Protein AF-M0NDK1-F1 (afdb_monomer_lite)

pLDDT: mean 93.46, std 6.1, range [60.81, 97.38]

Secondary structure (DSSP, 8-state):
--HHHHHHHTT-HHHHHHHHH-TTS-HHHHHHHHHHHHHTT-HHHHHHHHH-TTS-HHHHHHHHHHHT-

Structure (mmCIF, N/CA/C/O backbone):
data_AF-M0NDK1-F1
#
_entry.id   AF-M0NDK1-F1
#
loop_
_atom_site.group_PDB
_atom_site.id
_atom_site.type_symbol
_atom_site.label_atom_id
_atom_site.label_alt_id
_atom_site.label_comp_id
_atom_site.label_asym_id
_atom_site.label_entity_id
_atom_site.label_seq_id
_atom_site.pdbx_PDB_ins_code
_atom_site.Cartn_x
_atom_site.Cartn_y
_atom_site.Cartn_z
_atom_site.occupancy
_atom_site.B_iso_or_equiv
_atom_site.auth_seq_id
_atom_site.auth_comp_id
_atom_site.auth_asym_id
_atom_site.auth_atom_id
_atom_site.pdbx_PDB_model_num
ATOM 1 N N . MET A 1 1 ? 17.487 -2.399 -10.907 1.00 60.81 1 MET A N 1
ATOM 2 C CA . MET A 1 1 ? 16.117 -1.889 -11.033 1.00 60.81 1 MET A CA 1
ATOM 3 C C . MET A 1 1 ? 15.216 -3.100 -11.087 1.00 60.81 1 MET A C 1
ATOM 5 O O . MET A 1 1 ? 15.498 -3.987 -11.888 1.00 60.81 1 MET A O 1
ATOM 9 N N . ASP A 1 2 ? 14.294 -3.226 -10.138 1.00 87.81 2 ASP A N 1
ATOM 10 C CA . ASP A 1 2 ? 13.331 -4.327 -10.129 1.00 87.81 2 ASP A CA 1
ATOM 11 C C . ASP A 1 2 ? 11.967 -3.868 -10.665 1.00 87.81 2 ASP A C 1
ATOM 13 O O . ASP A 1 2 ? 11.738 -2.675 -10.855 1.00 87.81 2 ASP A O 1
ATOM 17 N N . ALA A 1 3 ? 11.074 -4.822 -10.937 1.00 92.94 3 ALA A N 1
ATOM 18 C CA . ALA A 1 3 ? 9.770 -4.533 -11.531 1.00 92.94 3 ALA A CA 1
ATOM 19 C C . ALA A 1 3 ? 8.874 -3.652 -10.640 1.00 92.94 3 ALA A C 1
ATOM 21 O O . ALA A 1 3 ? 7.963 -3.010 -11.144 1.00 92.94 3 ALA A O 1
ATOM 22 N N . ILE A 1 4 ? 9.096 -3.619 -9.321 1.00 94.12 4 ILE A N 1
ATOM 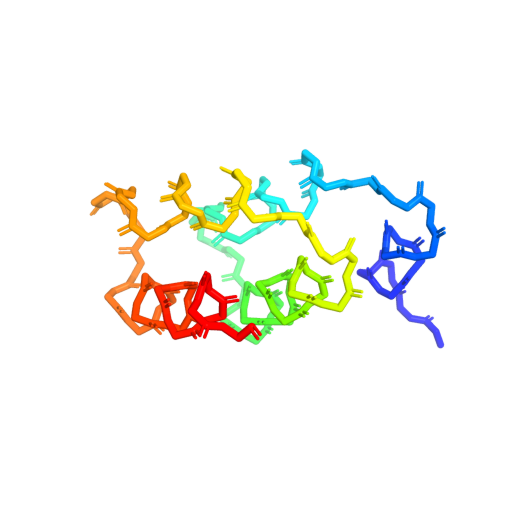23 C CA . ILE A 1 4 ? 8.320 -2.759 -8.417 1.00 94.12 4 ILE A CA 1
ATOM 24 C C . ILE A 1 4 ? 8.809 -1.316 -8.540 1.00 94.12 4 ILE A C 1
ATOM 26 O O . ILE A 1 4 ? 7.987 -0.405 -8.591 1.00 94.12 4 ILE A O 1
ATOM 30 N N . ASP A 1 5 ? 10.125 -1.117 -8.620 1.00 92.31 5 ASP A N 1
ATOM 31 C CA . ASP A 1 5 ? 10.711 0.206 -8.828 1.00 92.31 5 ASP A CA 1
ATOM 32 C C . ASP A 1 5 ? 10.246 0.800 -10.183 1.00 92.31 5 ASP A C 1
ATOM 34 O O . ASP A 1 5 ? 9.856 1.963 -10.237 1.00 92.31 5 ASP A O 1
ATOM 38 N N . GLU A 1 6 ? 10.185 -0.008 -11.252 1.00 95.44 6 GLU A N 1
ATOM 39 C CA . GLU A 1 6 ? 9.686 0.409 -12.580 1.00 95.44 6 GLU A CA 1
ATOM 40 C C . GLU A 1 6 ? 8.205 0.826 -12.551 1.00 95.44 6 GLU A C 1
ATOM 42 O O . GLU A 1 6 ? 7.849 1.896 -13.040 1.00 95.44 6 GLU A O 1
ATOM 47 N N . LEU A 1 7 ? 7.346 0.054 -11.875 1.00 95.50 7 LEU A N 1
ATOM 48 C CA . LEU A 1 7 ? 5.944 0.439 -11.659 1.00 95.50 7 LEU A CA 1
ATOM 49 C C . LEU A 1 7 ? 5.812 1.758 -10.880 1.00 95.50 7 LEU A C 1
ATOM 51 O O . LEU A 1 7 ? 4.848 2.498 -11.078 1.00 95.50 7 LEU A O 1
ATOM 55 N N . GLY A 1 8 ? 6.763 2.047 -9.989 1.00 94.88 8 GLY A N 1
ATOM 56 C CA . GLY A 1 8 ? 6.834 3.319 -9.278 1.00 94.88 8 GLY A CA 1
ATOM 57 C C . GLY A 1 8 ? 7.108 4.496 -10.209 1.00 94.88 8 GLY A C 1
ATOM 58 O O . GLY A 1 8 ? 6.409 5.507 -10.147 1.00 94.88 8 GLY A O 1
ATOM 59 N N . GLU A 1 9 ? 8.082 4.350 -11.105 1.00 94.50 9 GLU A N 1
ATOM 60 C CA . GLU A 1 9 ? 8.417 5.378 -12.098 1.00 94.50 9 GLU A CA 1
ATOM 61 C C . GLU A 1 9 ? 7.283 5.617 -13.102 1.00 94.50 9 GLU A C 1
ATOM 63 O O . GLU A 1 9 ? 7.035 6.755 -13.502 1.00 94.50 9 GLU A O 1
ATOM 68 N N . GLU A 1 10 ? 6.542 4.568 -13.461 1.00 95.31 10 GLU A N 1
ATOM 69 C CA . GLU A 1 10 ? 5.374 4.661 -14.342 1.00 95.31 10 GLU A CA 1
ATOM 70 C C . GLU A 1 10 ? 4.121 5.230 -13.653 1.00 95.31 10 GLU A C 1
ATOM 72 O O . GLU A 1 10 ? 3.108 5.480 -14.311 1.00 95.31 10 GLU A O 1
ATOM 77 N N . GLY A 1 11 ? 4.146 5.420 -12.328 1.00 92.44 11 GLY A N 1
ATOM 78 C CA . GLY A 1 11 ? 2.967 5.827 -11.560 1.00 92.44 11 GLY A CA 1
ATOM 79 C C . GLY A 1 11 ? 1.860 4.765 -11.555 1.00 92.44 11 GLY A C 1
ATOM 80 O O . GLY A 1 11 ? 0.679 5.083 -11.403 1.00 92.44 11 GLY A O 1
ATOM 81 N N . ALA A 1 12 ? 2.221 3.490 -11.717 1.00 96.19 12 ALA A N 1
ATOM 82 C CA . ALA A 1 12 ? 1.310 2.356 -11.822 1.00 96.19 12 ALA A CA 1
ATOM 83 C C . ALA A 1 12 ? 0.760 1.922 -10.443 1.00 96.19 12 ALA A C 1
ATOM 85 O O . ALA A 1 12 ? 0.899 0.776 -10.003 1.00 96.19 12 ALA A O 1
ATOM 86 N N . ALA A 1 13 ? 0.105 2.85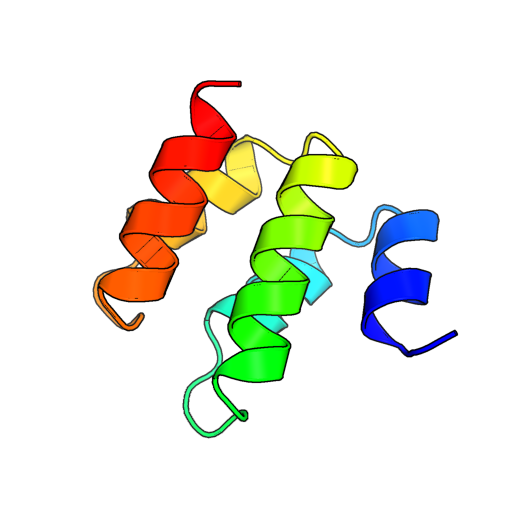2 -9.742 1.00 96.12 13 ALA A N 1
ATOM 87 C CA . ALA A 1 13 ? -0.360 2.685 -8.365 1.00 96.12 13 ALA A CA 1
ATOM 88 C C . ALA A 1 13 ? -1.341 1.513 -8.186 1.00 96.12 13 ALA A C 1
ATOM 90 O O . ALA A 1 13 ? -1.283 0.786 -7.196 1.00 96.12 13 ALA A O 1
ATOM 91 N N . THR A 1 14 ? -2.197 1.243 -9.178 1.00 96.06 14 THR A N 1
ATOM 92 C CA . THR A 1 14 ? -3.125 0.101 -9.109 1.00 96.06 14 THR A CA 1
ATOM 93 C C . THR A 1 14 ? -2.378 -1.234 -9.070 1.00 96.06 14 THR A C 1
ATOM 95 O O . THR A 1 14 ? -2.735 -2.122 -8.295 1.00 96.06 14 THR A O 1
ATOM 98 N N . GLN A 1 15 ? -1.325 -1.382 -9.870 1.00 96.62 15 GLN A N 1
ATOM 99 C CA . GLN A 1 15 ? -0.496 -2.581 -9.925 1.00 96.62 15 GLN A CA 1
ATOM 100 C C . GLN A 1 15 ? 0.287 -2.750 -8.623 1.00 96.62 15 GLN A C 1
ATOM 102 O O . GLN A 1 15 ? 0.308 -3.844 -8.057 1.00 96.62 15 GLN A O 1
ATOM 107 N N . LEU A 1 16 ? 0.856 -1.662 -8.100 1.00 96.75 16 LEU A N 1
ATOM 108 C CA . LEU A 1 16 ? 1.528 -1.664 -6.801 1.00 96.75 16 LEU A CA 1
ATOM 109 C C . LEU A 1 16 ? 0.570 -2.075 -5.672 1.00 96.75 16 LEU A C 1
ATOM 111 O O . LEU A 1 16 ? 0.919 -2.932 -4.857 1.00 96.75 16 LEU A O 1
ATOM 115 N N . ARG A 1 17 ? -0.671 -1.569 -5.666 1.00 96.69 17 ARG A N 1
ATOM 116 C CA . ARG A 1 17 ? -1.708 -1.989 -4.710 1.00 96.69 17 ARG A CA 1
ATOM 117 C C . ARG A 1 17 ? -2.006 -3.482 -4.824 1.00 96.69 17 ARG A C 1
ATOM 119 O O . ARG A 1 17 ? -2.051 -4.169 -3.808 1.00 96.69 17 ARG A O 1
ATOM 126 N N . ILE A 1 18 ? -2.171 -4.005 -6.042 1.00 96.19 18 ILE A N 1
ATOM 127 C CA . ILE A 1 18 ? -2.401 -5.442 -6.263 1.00 96.19 18 ILE A CA 1
ATOM 128 C C . ILE A 1 18 ? -1.257 -6.263 -5.656 1.00 96.19 18 ILE A C 1
ATOM 130 O O . ILE A 1 18 ? -1.516 -7.222 -4.930 1.0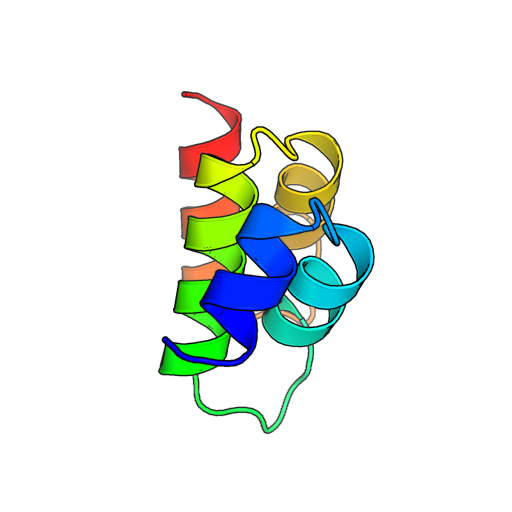0 96.19 18 ILE A O 1
ATOM 134 N N . ILE A 1 19 ? -0.002 -5.870 -5.880 1.00 95.50 19 ILE A N 1
ATOM 135 C CA . ILE A 1 19 ? 1.164 -6.546 -5.291 1.00 95.50 19 ILE A CA 1
ATOM 136 C C . ILE A 1 19 ? 1.118 -6.475 -3.758 1.00 95.50 19 ILE A C 1
ATOM 138 O O . ILE A 1 19 ? 1.342 -7.489 -3.097 1.00 95.50 19 ILE A O 1
ATOM 142 N N . ALA A 1 20 ? 0.787 -5.317 -3.182 1.00 94.56 20 ALA A N 1
ATOM 143 C CA . ALA A 1 20 ? 0.697 -5.125 -1.735 1.00 94.56 20 ALA A CA 1
ATOM 144 C C . ALA A 1 20 ? -0.352 -6.035 -1.071 1.00 94.56 20 ALA A C 1
ATOM 146 O O . ALA A 1 20 ? -0.101 -6.582 0.011 1.00 94.56 20 ALA A O 1
ATOM 147 N N . VAL A 1 21 ? -1.501 -6.256 -1.718 1.00 95.06 21 VAL A N 1
ATOM 148 C CA . VAL A 1 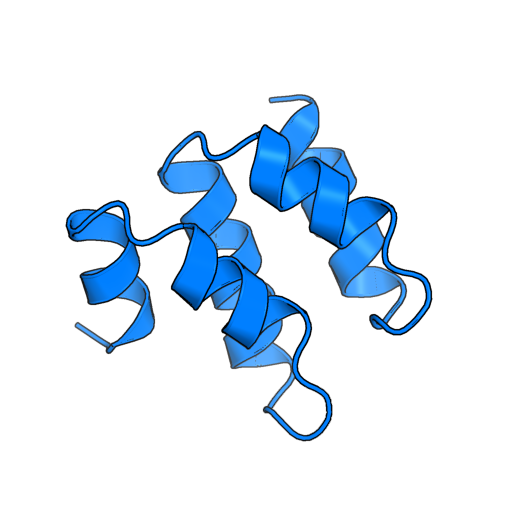21 ? -2.604 -7.042 -1.136 1.00 95.06 21 VAL A CA 1
ATOM 149 C C . VAL A 1 21 ? -2.548 -8.535 -1.465 1.00 95.06 21 VAL A C 1
ATOM 151 O O . VAL A 1 21 ? -3.065 -9.346 -0.700 1.00 95.06 21 VAL A O 1
ATOM 154 N N . THR A 1 22 ? -1.861 -8.930 -2.542 1.00 94.44 22 THR A N 1
ATOM 155 C CA . THR A 1 22 ? -1.831 -10.328 -3.003 1.00 94.44 22 THR A CA 1
ATOM 156 C C . THR A 1 22 ? -1.202 -11.265 -1.964 1.00 94.44 22 THR A C 1
ATOM 158 O O . THR A 1 22 ? 0.001 -11.233 -1.682 1.00 94.44 22 THR A O 1
ATOM 161 N N . GLY A 1 23 ? -2.033 -12.150 -1.409 1.00 84.44 23 GLY A N 1
ATOM 162 C CA . GLY A 1 23 ? -1.597 -13.254 -0.558 1.00 84.44 23 GLY A CA 1
ATOM 163 C C . GLY A 1 23 ? -0.747 -14.268 -1.331 1.00 84.44 23 GLY A C 1
ATOM 164 O O . GLY A 1 23 ? -0.971 -14.511 -2.512 1.00 84.44 23 GLY A O 1
ATOM 165 N N . GLY A 1 24 ? 0.251 -14.860 -0.672 1.00 86.06 24 GLY A N 1
ATOM 166 C CA . GLY A 1 24 ? 1.178 -15.817 -1.297 1.00 86.06 24 GLY A CA 1
ATOM 167 C C . GLY A 1 24 ? 2.422 -15.186 -1.934 1.00 86.06 24 GLY A C 1
ATOM 168 O O . GLY A 1 24 ? 3.392 -15.900 -2.185 1.00 86.06 24 GLY A O 1
ATOM 169 N N . LEU A 1 25 ? 2.458 -13.860 -2.116 1.00 87.19 25 LEU A N 1
ATOM 170 C CA . LEU A 1 25 ? 3.702 -13.148 -2.419 1.00 87.19 25 LEU A CA 1
ATOM 171 C C . LEU A 1 25 ? 4.575 -13.011 -1.169 1.00 87.19 25 LEU A C 1
ATOM 173 O O . LEU A 1 25 ? 4.076 -12.871 -0.048 1.00 87.19 25 LEU A O 1
ATOM 177 N N . ASN A 1 26 ? 5.895 -13.000 -1.372 1.00 89.31 26 ASN A N 1
ATOM 178 C CA . ASN A 1 26 ? 6.842 -12.750 -0.289 1.00 89.31 26 ASN A CA 1
ATOM 179 C C . ASN A 1 26 ? 6.537 -11.393 0.368 1.00 89.31 26 ASN A C 1
ATOM 181 O O . ASN A 1 26 ? 6.373 -10.379 -0.314 1.00 89.31 26 ASN A O 1
ATOM 185 N N . GLY A 1 27 ? 6.495 -11.369 1.702 1.00 90.06 27 GLY A N 1
ATOM 186 C CA . GLY A 1 27 ? 6.207 -10.162 2.473 1.00 90.06 27 G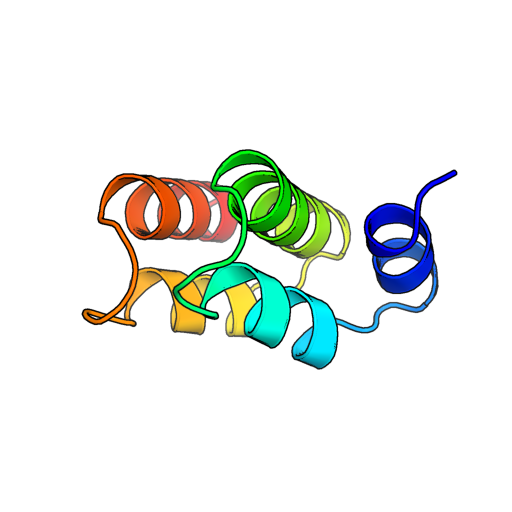LY A CA 1
ATOM 187 C C . GLY A 1 27 ? 7.165 -8.999 2.193 1.00 90.06 27 GLY A C 1
ATOM 188 O O . GLY A 1 27 ? 6.765 -7.850 2.356 1.00 90.06 27 GLY A O 1
ATOM 189 N N . SER A 1 28 ? 8.397 -9.255 1.733 1.00 92.81 28 SER A N 1
ATOM 190 C CA . SER A 1 28 ? 9.314 -8.193 1.298 1.00 92.81 28 SER A CA 1
ATOM 191 C C . SER A 1 28 ? 8.811 -7.449 0.059 1.00 92.81 28 SER A C 1
ATOM 193 O O . SER A 1 28 ? 8.844 -6.222 0.057 1.00 92.81 28 SER A O 1
ATOM 195 N N . TYR A 1 29 ? 8.286 -8.155 -0.949 1.00 93.69 29 TYR A N 1
ATOM 196 C CA . TYR A 1 29 ? 7.719 -7.532 -2.152 1.00 93.69 29 TYR A CA 1
ATOM 197 C C . TYR A 1 29 ? 6.476 -6.714 -1.820 1.00 93.69 29 TYR A C 1
ATOM 199 O O . TYR A 1 29 ? 6.323 -5.599 -2.304 1.00 93.69 29 TYR A O 1
ATOM 207 N N . ARG A 1 30 ? 5.629 -7.232 -0.925 1.00 95.00 30 ARG A N 1
ATOM 208 C CA . ARG A 1 30 ? 4.422 -6.530 -0.472 1.00 95.00 30 ARG A CA 1
ATOM 209 C C . ARG A 1 30 ? 4.764 -5.222 0.249 1.00 95.00 30 ARG A C 1
ATOM 211 O O . ARG A 1 30 ? 4.220 -4.180 -0.096 1.00 95.00 30 ARG A O 1
ATOM 218 N N . ARG A 1 31 ? 5.720 -5.256 1.189 1.00 95.12 31 ARG A N 1
ATOM 219 C CA . ARG A 1 31 ? 6.229 -4.047 1.871 1.00 95.12 31 ARG A CA 1
ATOM 220 C C . ARG A 1 31 ? 6.876 -3.063 0.909 1.00 95.12 31 ARG A C 1
ATOM 222 O O . ARG A 1 31 ? 6.720 -1.857 1.073 1.00 95.12 31 ARG A O 1
ATOM 229 N N . ARG A 1 32 ? 7.621 -3.571 -0.079 1.00 95.56 32 ARG A N 1
ATOM 230 C CA . ARG A 1 32 ? 8.247 -2.725 -1.094 1.00 95.56 32 ARG A CA 1
ATOM 231 C C . ARG A 1 32 ? 7.191 -1.988 -1.907 1.00 95.56 32 ARG A C 1
ATOM 233 O O . ARG A 1 32 ? 7.288 -0.779 -2.013 1.00 95.56 32 ARG A O 1
ATOM 240 N N . ALA A 1 33 ? 6.155 -2.685 -2.370 1.00 96.75 33 ALA A N 1
ATOM 241 C CA . ALA A 1 33 ? 5.065 -2.071 -3.119 1.00 96.75 33 ALA A CA 1
ATOM 242 C C . ALA A 1 33 ? 4.342 -0.969 -2.322 1.00 96.75 33 ALA A C 1
ATOM 244 O O . ALA A 1 33 ? 4.051 0.082 -2.881 1.00 96.75 33 ALA A O 1
ATOM 245 N N . VAL A 1 34 ? 4.120 -1.161 -1.015 1.00 97.38 34 VAL A N 1
ATOM 246 C CA . VAL A 1 34 ? 3.561 -0.115 -0.135 1.00 97.38 34 VAL A CA 1
ATOM 247 C C . VAL A 1 34 ? 4.492 1.093 -0.007 1.00 97.38 34 VAL A C 1
ATOM 249 O O . VAL A 1 34 ? 4.040 2.226 -0.132 1.00 97.38 34 VAL A O 1
ATOM 252 N N . ASN A 1 35 ? 5.800 0.881 0.159 1.00 96.50 35 ASN A N 1
ATOM 253 C CA . ASN A 1 35 ? 6.758 1.993 0.154 1.00 96.50 35 ASN A CA 1
ATOM 254 C C . ASN A 1 35 ? 6.769 2.742 -1.183 1.00 96.50 35 ASN A C 1
ATOM 256 O O . ASN A 1 35 ? 6.798 3.970 -1.190 1.00 96.50 35 ASN A O 1
ATOM 260 N N . THR A 1 36 ? 6.725 2.021 -2.303 1.00 96.88 36 THR A N 1
ATOM 261 C CA . THR A 1 36 ? 6.684 2.631 -3.635 1.00 96.88 36 THR A CA 1
ATOM 262 C C . THR A 1 36 ? 5.395 3.433 -3.833 1.00 96.88 36 THR A C 1
ATOM 264 O O . THR A 1 36 ? 5.462 4.546 -4.336 1.00 96.88 36 THR A O 1
ATOM 267 N N . LEU A 1 37 ? 4.241 2.955 -3.346 1.00 96.94 37 LEU A N 1
ATOM 268 C CA . LEU A 1 37 ? 3.000 3.746 -3.325 1.00 96.94 37 LEU A CA 1
ATOM 269 C C . LEU A 1 37 ? 3.170 5.076 -2.574 1.00 96.94 37 LEU A C 1
ATOM 271 O O . LEU A 1 37 ? 2.730 6.112 -3.072 1.00 96.94 37 LEU A O 1
ATOM 275 N N . GLY A 1 38 ? 3.845 5.059 -1.420 1.00 95.94 38 GLY A N 1
ATOM 276 C CA . GLY A 1 38 ? 4.186 6.276 -0.675 1.00 95.94 38 GLY A CA 1
ATOM 277 C C . GLY A 1 38 ? 5.085 7.225 -1.463 1.00 95.94 38 GLY A C 1
ATOM 278 O O . GLY A 1 38 ? 4.812 8.418 -1.533 1.00 95.94 38 GLY A O 1
ATOM 279 N N . GLN A 1 39 ? 6.110 6.699 -2.133 1.00 94.81 39 GLN A N 1
ATOM 280 C CA . GLN A 1 39 ? 7.008 7.499 -2.977 1.00 94.81 39 GLN A CA 1
ATOM 281 C C . GLN A 1 39 ? 6.287 8.133 -4.173 1.00 94.81 39 GLN A C 1
ATOM 283 O O . GLN A 1 39 ? 6.611 9.255 -4.557 1.00 94.81 39 GLN A O 1
ATOM 288 N N . CYS A 1 40 ? 5.292 7.445 -4.735 1.00 93.25 40 CYS A N 1
ATOM 289 C CA . CYS A 1 40 ? 4.452 7.965 -5.812 1.00 93.25 40 CYS A CA 1
ATOM 290 C C . CYS A 1 40 ? 3.393 8.976 -5.331 1.00 93.25 40 CYS A C 1
ATOM 292 O O . CYS A 1 40 ? 2.694 9.549 -6.166 1.00 93.25 40 CYS A O 1
ATOM 294 N N . GLY A 1 41 ? 3.217 9.171 -4.018 1.00 93.62 41 GLY A N 1
ATOM 295 C CA . GLY A 1 41 ? 2.132 9.990 -3.466 1.00 93.62 41 GLY A CA 1
ATOM 296 C C . GLY A 1 41 ? 0.738 9.396 -3.703 1.00 93.62 41 GLY A C 1
ATOM 297 O O . GLY A 1 41 ? -0.250 10.127 -3.769 1.00 93.62 41 GLY A O 1
ATOM 298 N N . ALA A 1 42 ? 0.635 8.073 -3.860 1.00 95.50 42 ALA A N 1
ATOM 299 C CA . ALA A 1 42 ? -0.612 7.376 -4.162 1.00 95.50 42 ALA A CA 1
ATOM 300 C C . ALA A 1 42 ? -1.475 7.165 -2.900 1.00 95.50 42 ALA A C 1
ATOM 302 O O . ALA A 1 42 ? -1.785 6.035 -2.521 1.00 95.50 42 ALA A O 1
ATOM 303 N N . ILE A 1 43 ? -1.866 8.263 -2.244 1.00 95.94 43 ILE A N 1
ATOM 304 C CA . ILE A 1 43 ? -2.551 8.259 -0.939 1.00 95.94 43 ILE A CA 1
ATOM 305 C C . ILE A 1 43 ? -3.834 7.419 -0.962 1.00 95.94 43 ILE A C 1
ATOM 307 O O . ILE A 1 43 ? -4.011 6.557 -0.110 1.00 95.94 43 ILE A O 1
ATOM 311 N N . THR A 1 44 ? -4.680 7.566 -1.985 1.00 95.88 44 THR A N 1
ATOM 312 C CA . THR A 1 44 ? -5.925 6.781 -2.104 1.00 95.88 44 THR A CA 1
ATOM 313 C C . THR A 1 44 ? -5.678 5.272 -2.197 1.00 95.88 44 THR A C 1
ATOM 315 O O . THR A 1 44 ? -6.498 4.468 -1.754 1.00 95.88 44 THR A O 1
ATOM 318 N N . ASP A 1 45 ? -4.566 4.851 -2.801 1.00 97.38 45 ASP A N 1
ATOM 319 C CA . ASP A 1 45 ? -4.207 3.436 -2.866 1.00 97.38 45 ASP A CA 1
ATOM 320 C C . ASP A 1 45 ? -3.623 2.938 -1.541 1.00 97.38 45 ASP A C 1
ATOM 322 O O . ASP A 1 45 ? -3.873 1.791 -1.177 1.00 97.38 45 ASP A O 1
ATOM 326 N N . LEU A 1 46 ? -2.916 3.791 -0.796 1.00 97.38 46 LEU A N 1
ATOM 327 C CA . LEU A 1 46 ? -2.451 3.481 0.556 1.00 97.38 46 LEU A CA 1
ATOM 328 C C . LEU A 1 46 ? -3.614 3.346 1.548 1.00 97.38 46 LEU A C 1
ATOM 330 O O . LEU A 1 46 ? -3.654 2.357 2.272 1.00 97.38 46 LEU A O 1
ATOM 334 N N . GLU A 1 47 ? -4.595 4.253 1.525 1.00 97.25 47 GLU A N 1
ATOM 335 C CA . GLU A 1 47 ? -5.814 4.162 2.351 1.00 97.25 47 GLU A CA 1
ATOM 336 C C . GLU A 1 47 ? -6.531 2.826 2.112 1.00 97.25 47 GLU A C 1
ATOM 338 O O . GLU A 1 47 ? -6.855 2.095 3.045 1.00 97.25 47 GLU A O 1
ATOM 343 N N . ARG A 1 48 ? -6.663 2.429 0.840 1.00 97.12 48 ARG A N 1
ATOM 344 C CA . ARG A 1 48 ? -7.234 1.126 0.471 1.00 97.12 48 ARG A CA 1
ATOM 345 C C . ARG A 1 48 ? -6.457 -0.059 1.033 1.00 97.12 48 ARG A C 1
ATOM 347 O O . ARG A 1 48 ? -7.071 -1.071 1.349 1.00 97.12 48 ARG A O 1
ATOM 354 N N . VAL A 1 49 ? -5.128 0.023 1.113 1.00 96.88 49 VAL A N 1
ATOM 355 C CA . VAL A 1 49 ? -4.305 -1.042 1.711 1.00 96.88 49 VAL A CA 1
ATOM 356 C C . VAL A 1 49 ? -4.448 -1.052 3.233 1.00 96.88 49 VAL A C 1
ATOM 358 O O . VAL A 1 49 ? -4.499 -2.133 3.816 1.00 96.88 49 VAL A O 1
ATOM 361 N N . ALA A 1 50 ? -4.525 0.119 3.868 1.00 97.12 50 ALA A N 1
ATOM 362 C CA . ALA A 1 50 ? -4.712 0.250 5.311 1.00 97.12 50 ALA A CA 1
ATOM 363 C C . ALA A 1 50 ? -6.058 -0.338 5.772 1.00 97.12 50 ALA A C 1
ATOM 365 O O . ALA A 1 50 ? -6.122 -1.023 6.791 1.00 97.12 50 ALA A O 1
ATOM 366 N N . GLU A 1 51 ? -7.115 -0.144 4.982 1.00 96.44 51 GLU A N 1
ATOM 367 C CA . GLU A 1 51 ? -8.469 -0.632 5.275 1.00 96.44 51 GLU A CA 1
ATOM 368 C C . GLU A 1 51 ? -8.704 -2.110 4.893 1.00 96.44 51 GLU A C 1
ATOM 370 O O . GLU A 1 51 ? -9.696 -2.719 5.309 1.00 96.44 51 GLU A O 1
ATOM 375 N N . ASP A 1 52 ? -7.813 -2.726 4.107 1.00 95.25 52 ASP A N 1
ATOM 376 C CA . ASP A 1 52 ? -7.989 -4.100 3.628 1.00 95.25 52 ASP A CA 1
ATOM 377 C C . ASP A 1 52 ? -7.652 -5.137 4.711 1.00 95.25 52 ASP A C 1
ATOM 379 O O . ASP A 1 52 ? -6.511 -5.569 4.883 1.00 95.25 52 ASP A O 1
ATOM 383 N N . THR A 1 53 ? -8.686 -5.612 5.407 1.00 92.94 53 THR A N 1
ATOM 384 C CA . THR A 1 53 ? -8.589 -6.640 6.464 1.00 92.94 53 THR A CA 1
ATOM 385 C C . THR A 1 53 ? -8.029 -7.999 6.017 1.00 92.94 53 THR A C 1
ATOM 387 O O . THR A 1 53 ? -7.651 -8.802 6.871 1.00 92.94 53 THR A O 1
ATOM 390 N N . SER A 1 54 ? -7.942 -8.280 4.711 1.00 90.75 54 SER A N 1
ATOM 391 C CA . SER A 1 54 ? -7.311 -9.507 4.196 1.00 90.75 54 SER A CA 1
ATOM 392 C C . SER A 1 54 ? -5.777 -9.432 4.188 1.00 90.75 54 SER A C 1
ATOM 394 O O . SER A 1 54 ? -5.080 -10.446 4.066 1.00 90.75 54 SER A O 1
ATOM 396 N N . VAL A 1 55 ? -5.237 -8.223 4.332 1.00 91.38 55 VAL A N 1
ATOM 397 C CA . VAL A 1 55 ? -3.809 -7.931 4.354 1.00 91.38 55 VAL A CA 1
ATOM 398 C C . VAL A 1 55 ? -3.225 -8.189 5.743 1.00 91.38 55 VAL A C 1
ATOM 400 O O . VAL A 1 55 ? -3.894 -8.100 6.766 1.00 91.38 55 VAL A O 1
ATOM 403 N N . HIS A 1 56 ? -1.936 -8.535 5.797 1.00 92.44 56 HIS A N 1
ATOM 404 C CA . HIS A 1 56 ? -1.258 -8.715 7.078 1.00 92.44 56 HIS A CA 1
ATOM 405 C C . HIS A 1 56 ? -1.204 -7.376 7.848 1.00 92.44 56 HIS A C 1
ATOM 407 O O . HIS A 1 56 ? -0.800 -6.379 7.242 1.00 92.44 56 HIS A O 1
ATOM 413 N N . PRO A 1 57 ? -1.488 -7.335 9.166 1.00 94.31 57 PRO A N 1
ATOM 414 C CA . PRO A 1 57 ? -1.578 -6.082 9.929 1.00 94.31 57 PRO A CA 1
ATOM 415 C C . PRO A 1 57 ? -0.344 -5.176 9.831 1.00 94.31 57 PRO A C 1
ATOM 417 O O . PRO A 1 57 ? -0.458 -3.958 9.814 1.00 94.31 57 PRO A O 1
ATOM 420 N N . SER A 1 58 ? 0.853 -5.756 9.693 1.00 93.44 58 SER A N 1
ATOM 421 C CA . SER A 1 58 ? 2.084 -4.970 9.511 1.00 93.44 58 SER A CA 1
ATOM 422 C C . SER A 1 58 ? 2.104 -4.145 8.219 1.00 93.44 58 SER A C 1
ATOM 424 O O . SER A 1 58 ? 2.799 -3.144 8.151 1.00 93.44 58 SER A O 1
ATOM 426 N N . ILE A 1 59 ? 1.424 -4.610 7.168 1.00 95.31 59 ILE A N 1
ATOM 427 C CA . ILE A 1 59 ? 1.337 -3.908 5.882 1.00 95.31 59 ILE A CA 1
ATOM 428 C C . ILE A 1 59 ? 0.258 -2.823 5.957 1.00 95.31 59 ILE A C 1
ATOM 430 O O . ILE A 1 59 ? 0.476 -1.741 5.428 1.00 95.31 59 ILE A O 1
ATOM 434 N N . GLN A 1 60 ? -0.860 -3.093 6.646 1.00 96.69 60 GLN A N 1
ATOM 435 C CA . GLN A 1 60 ? -1.904 -2.093 6.908 1.00 96.69 60 GLN A CA 1
ATOM 436 C C . GLN A 1 60 ? -1.328 -0.901 7.674 1.00 96.69 60 GLN A C 1
ATOM 438 O O . GLN A 1 60 ? -1.436 0.227 7.216 1.00 96.69 60 GLN A O 1
ATOM 443 N N . MET A 1 61 ? -0.631 -1.176 8.781 1.00 95.94 61 MET A N 1
ATOM 444 C CA . MET A 1 61 ? -0.005 -0.152 9.621 1.00 95.94 61 MET A CA 1
ATOM 445 C C . MET A 1 61 ? 1.023 0.676 8.847 1.00 95.94 61 MET A C 1
ATOM 447 O O . MET A 1 61 ? 1.056 1.893 8.962 1.00 95.94 61 MET A O 1
ATOM 451 N N . GLN A 1 62 ? 1.828 0.030 8.000 1.00 95.62 62 GLN A N 1
ATOM 452 C CA . GLN A 1 62 ? 2.772 0.747 7.147 1.00 95.62 62 GLN A CA 1
ATOM 453 C C . GLN A 1 62 ? 2.054 1.645 6.129 1.00 95.62 62 GLN A C 1
ATOM 455 O O . GLN A 1 62 ? 2.508 2.751 5.860 1.00 95.62 62 GLN A O 1
ATOM 460 N N . ALA A 1 63 ? 0.953 1.177 5.538 1.00 96.50 63 ALA A N 1
ATOM 461 C CA . ALA A 1 63 ? 0.179 1.991 4.611 1.00 96.50 63 ALA A CA 1
ATOM 462 C C . ALA A 1 63 ? -0.466 3.190 5.325 1.00 96.50 63 ALA A C 1
ATOM 464 O O . ALA A 1 63 ? -0.379 4.301 4.814 1.00 96.50 63 ALA A O 1
ATOM 465 N N . GLU A 1 64 ? -1.014 2.983 6.524 1.00 97.06 64 GLU A N 1
ATOM 466 C CA . GLU A 1 64 ? -1.568 4.036 7.384 1.00 97.06 64 GLU A CA 1
ATOM 467 C C . GLU A 1 64 ? -0.510 5.101 7.724 1.00 97.06 64 GLU A C 1
ATOM 469 O O . GLU A 1 64 ? -0.732 6.288 7.491 1.00 97.06 64 GLU A O 1
ATOM 474 N N . GLU A 1 65 ? 0.689 4.697 8.156 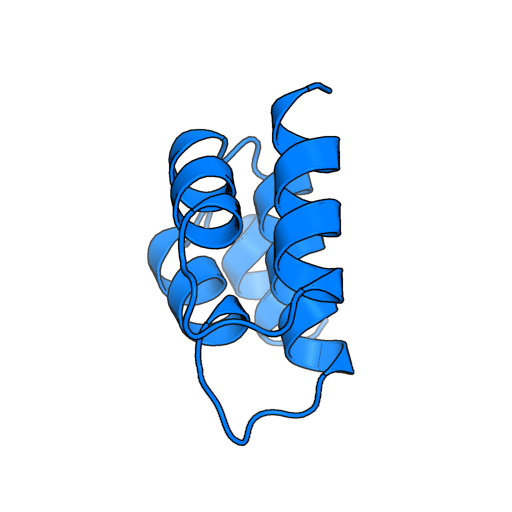1.00 96.44 65 GLU A N 1
ATOM 475 C CA . GLU A 1 65 ? 1.805 5.624 8.409 1.00 96.44 65 GLU A CA 1
ATOM 476 C C . GLU A 1 65 ? 2.138 6.489 7.182 1.00 96.44 65 GLU A C 1
ATOM 478 O O . GLU A 1 65 ? 2.377 7.689 7.313 1.00 96.44 65 GLU A O 1
ATOM 483 N N . LEU A 1 66 ? 2.119 5.899 5.983 1.00 95.62 66 LEU A N 1
ATOM 484 C CA . LEU A 1 66 ? 2.434 6.598 4.735 1.00 95.62 66 LEU A CA 1
ATOM 485 C C . LEU A 1 66 ? 1.293 7.489 4.218 1.00 95.62 66 LEU A C 1
ATOM 487 O O . LEU A 1 66 ? 1.561 8.377 3.414 1.00 95.62 66 LEU A O 1
ATOM 491 N N . THR A 1 67 ? 0.045 7.293 4.660 1.00 92.19 67 THR A N 1
ATOM 492 C CA . THR A 1 67 ? -1.068 8.213 4.334 1.00 92.19 67 THR A CA 1
ATOM 493 C C . THR A 1 67 ? -1.013 9.532 5.102 1.00 92.19 67 THR A C 1
ATOM 495 O O . THR A 1 67 ? -1.695 10.488 4.737 1.00 92.19 67 THR A O 1
ATOM 498 N N . HIS A 1 68 ? -0.206 9.593 6.162 1.00 83.81 68 HIS A N 1
ATOM 499 C CA . HIS A 1 68 ? -0.096 10.750 7.050 1.00 83.81 68 HIS A CA 1
ATOM 500 C C . HIS A 1 68 ? 1.191 11.574 6.857 1.00 83.81 68 HIS A C 1
ATOM 502 O O . HIS A 1 68 ? 1.418 12.515 7.623 1.00 83.81 68 HIS A O 1
ATOM 508 N N . LEU A 1 69 ? 2.017 11.232 5.860 1.00 64.88 69 LEU A N 1
ATOM 509 C CA . LEU A 1 69 ? 3.201 11.994 5.434 1.00 64.88 69 LEU A CA 1
ATOM 510 C C . LEU A 1 69 ? 2.838 13.084 4.420 1.00 64.88 69 LEU A C 1
ATOM 512 O O . LEU A 1 69 ? 3.425 14.183 4.536 1.00 64.88 69 LEU A O 1
#

Sequence (69 aa):
MDAIDELGEEGAATQLRIIAVTGGLNGSYRRRAVNTLGQCGAITDLERVAEDTSVHPSIQMQAEELTHL

Foldseek 3Di:
DDPLVVCLVVLVLVVLLCQLLDPPDDNVSNLSSLVSCLVSVVLVSLCVSLPDPSGDNVSNVSSVVSNVD

Radius of gyration: 10.43 Å; chains: 1; bounding box: 25×28×24 Å

Organism: NCBI:txid1227456